Protein AF-A0A2M7PDI9-F1 (afdb_monomer_lite)

Foldseek 3Di:
DDDDDDPDDPVVVVVQVVQLVVQDPDPDRDPVSGPPPRVDPPPDPPPPLPPDDDDPVVSCLVVVLVLLLVLCVVVVNPLCSSCVVVVHHSVVSVVSCVVNVPDDPDPPPDDDD

Radius of gyration: 21.72 Å; chains: 1; bounding box: 55×27×56 Å

Structure (mmCIF, N/CA/C/O backbone):
data_AF-A0A2M7PDI9-F1
#
_entry.id   AF-A0A2M7PDI9-F1
#
loop_
_atom_site.group_PDB
_atom_site.id
_atom_site.type_symbol
_atom_site.label_atom_id
_atom_site.label_alt_id
_atom_site.label_comp_id
_atom_site.label_asym_id
_atom_site.label_entity_id
_atom_site.label_seq_id
_atom_site.pdbx_PDB_ins_code
_atom_site.Cartn_x
_atom_site.Cartn_y
_atom_site.Cartn_z
_atom_site.occupancy
_atom_site.B_iso_or_equiv
_atom_site.auth_seq_id
_atom_site.auth_comp_id
_atom_site.auth_asym_id
_atom_site.auth_atom_id
_atom_site.pdbx_PDB_model_num
ATOM 1 N N . MET A 1 1 ? -16.606 17.410 32.114 1.00 35.66 1 MET A N 1
ATOM 2 C CA . MET A 1 1 ? -17.319 16.530 31.165 1.00 35.66 1 MET A CA 1
ATOM 3 C C . MET A 1 1 ? -16.261 15.745 3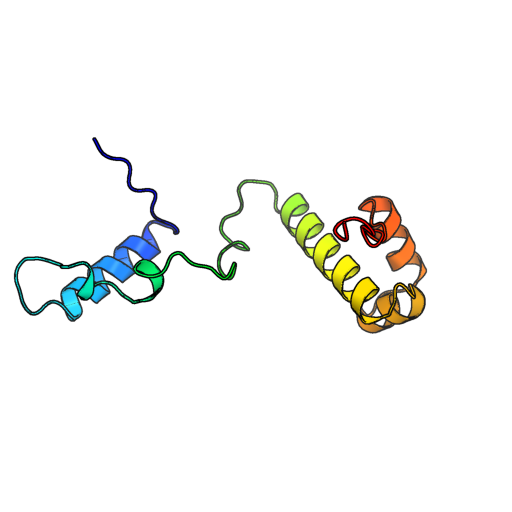0.420 1.00 35.66 1 MET A C 1
ATOM 5 O O . MET A 1 1 ? -15.494 16.343 29.680 1.00 35.66 1 MET A O 1
ATOM 9 N N . GLN A 1 2 ? -16.096 14.471 30.771 1.00 40.31 2 GLN A N 1
ATOM 10 C CA . GLN A 1 2 ? -14.979 13.648 30.310 1.00 40.31 2 GLN A CA 1
ATOM 11 C C . GLN A 1 2 ? -15.305 13.085 28.925 1.00 40.31 2 GLN A C 1
ATOM 13 O O . GLN A 1 2 ? -16.264 12.334 28.772 1.00 40.31 2 GLN A O 1
ATOM 18 N N . GLY A 1 3 ? -14.533 13.509 27.923 1.00 43.50 3 GLY A N 1
ATOM 19 C CA . GLY A 1 3 ? -14.585 12.971 26.572 1.00 43.50 3 GLY A CA 1
ATOM 20 C C . GLY A 1 3 ? -13.935 11.597 26.543 1.00 43.50 3 GLY A C 1
ATOM 21 O O . GLY A 1 3 ? -12.712 11.493 26.508 1.00 43.50 3 GLY A O 1
ATOM 22 N N . TYR A 1 4 ? -14.755 10.554 26.577 1.00 43.62 4 TYR A N 1
ATOM 23 C CA . TYR A 1 4 ? -14.327 9.226 26.169 1.00 43.62 4 TYR A CA 1
ATOM 24 C C . TYR A 1 4 ? -14.513 9.131 24.655 1.00 43.62 4 TYR A C 1
ATOM 26 O O . TYR A 1 4 ? -15.640 9.155 24.162 1.00 43.62 4 TYR A O 1
ATOM 34 N N . SER A 1 5 ? -13.402 9.088 23.917 1.00 48.62 5 SER A N 1
ATOM 35 C CA . SER A 1 5 ? -13.420 8.845 22.475 1.00 48.62 5 SER A CA 1
ATOM 36 C C . SER A 1 5 ? -13.779 7.386 22.232 1.00 48.62 5 SER A C 1
ATOM 38 O O . SER A 1 5 ? -12.972 6.492 22.478 1.00 48.62 5 SER A O 1
ATOM 40 N N . TRP A 1 6 ? -15.008 7.151 21.783 1.00 59.09 6 TRP A N 1
ATOM 41 C CA . TRP A 1 6 ? -15.437 5.842 21.317 1.00 59.09 6 TRP A CA 1
ATOM 42 C C . TRP A 1 6 ? -14.704 5.504 20.006 1.00 59.09 6 TRP A C 1
ATOM 44 O O . TRP A 1 6 ? -14.680 6.349 19.111 1.00 59.09 6 TRP A O 1
ATOM 54 N N . PRO A 1 7 ? -14.114 4.303 19.866 1.00 50.50 7 PRO A N 1
ATOM 55 C CA . PRO A 1 7 ? -13.306 3.931 18.701 1.00 50.50 7 PRO A CA 1
ATOM 56 C C . PRO A 1 7 ? -14.135 3.610 17.441 1.00 50.50 7 PRO A C 1
ATOM 58 O O . PRO A 1 7 ? -13.578 3.122 16.462 1.00 50.50 7 PRO A O 1
ATOM 61 N N . GLY A 1 8 ? -15.457 3.829 17.466 1.00 55.38 8 GLY A N 1
ATOM 62 C CA . GLY A 1 8 ? -16.379 3.438 16.399 1.00 55.38 8 GLY A CA 1
ATOM 63 C C . GLY A 1 8 ? -17.502 4.443 16.123 1.00 55.38 8 GLY A C 1
ATOM 64 O O . GLY A 1 8 ? -17.521 5.562 16.629 1.00 55.38 8 GLY A O 1
ATOM 65 N N . ASN A 1 9 ? -18.485 4.041 15.319 1.00 63.88 9 ASN A N 1
ATOM 66 C CA . ASN A 1 9 ? -19.686 4.837 15.053 1.00 63.88 9 ASN A CA 1
ATOM 67 C C . ASN A 1 9 ? -20.776 4.625 16.129 1.00 63.88 9 ASN A C 1
ATOM 69 O O . ASN A 1 9 ? -20.692 3.723 16.964 1.00 63.88 9 ASN A O 1
ATOM 73 N N . VAL A 1 10 ? -21.835 5.443 16.087 1.00 66.88 10 VAL A N 1
ATOM 74 C CA . VAL A 1 10 ? -22.955 5.397 17.053 1.00 66.88 10 VAL A CA 1
ATOM 75 C C . VAL A 1 10 ? -23.662 4.032 17.077 1.00 66.88 10 VAL A C 1
ATOM 77 O O . VAL A 1 10 ? -24.063 3.584 18.143 1.00 66.88 10 VAL A O 1
ATOM 80 N N . ARG A 1 11 ? -23.733 3.313 15.947 1.00 65.50 11 ARG A N 1
ATOM 81 C CA . ARG A 1 11 ? -24.326 1.961 15.908 1.00 65.50 11 ARG A CA 1
ATOM 82 C C . ARG A 1 11 ? -23.476 0.926 16.637 1.00 65.50 11 ARG A C 1
ATOM 84 O O . ARG A 1 11 ? -24.005 -0.010 17.218 1.00 65.50 11 ARG A O 1
ATOM 91 N N . GLN A 1 12 ? -22.154 1.077 16.616 1.00 61.97 12 GLN A N 1
ATOM 92 C CA . GLN A 1 12 ? -21.267 0.201 17.382 1.00 61.97 12 GLN A CA 1
ATOM 93 C C . GLN A 1 12 ? -21.417 0.450 18.883 1.00 61.97 12 GLN A C 1
ATOM 95 O O . GLN A 1 12 ? -21.357 -0.500 19.656 1.00 61.97 12 GLN A O 1
ATOM 100 N N . LEU A 1 13 ? -21.666 1.702 19.285 1.00 69.44 13 LEU A N 1
ATOM 101 C CA . LEU A 1 13 ? -22.005 2.029 20.669 1.00 69.44 13 LEU A CA 1
ATOM 102 C C . LEU A 1 13 ? -23.336 1.383 21.079 1.00 69.44 13 LEU A C 1
ATOM 104 O O . LEU A 1 13 ? -23.406 0.774 22.142 1.00 69.44 13 LEU A O 1
ATOM 108 N N . GLU A 1 14 ? -24.361 1.468 20.228 1.00 68.56 14 GLU A N 1
ATOM 109 C CA . GLU A 1 14 ? -25.658 0.814 20.453 1.00 68.56 14 GLU A CA 1
ATOM 110 C C . GLU A 1 14 ? -25.492 -0.702 20.629 1.00 68.56 14 GLU A C 1
ATOM 112 O O . GLU A 1 14 ? -25.870 -1.234 21.669 1.00 68.56 14 GLU A O 1
ATOM 117 N N . ASN A 1 15 ? -24.817 -1.381 19.696 1.00 70.75 15 ASN A N 1
ATOM 118 C CA . ASN A 1 15 ? -24.586 -2.829 19.766 1.00 70.75 15 ASN A CA 1
ATOM 119 C C . ASN A 1 15 ? -23.790 -3.250 21.011 1.00 70.75 15 ASN A C 1
ATOM 121 O O . ASN A 1 15 ? -24.052 -4.300 21.599 1.00 70.75 15 ASN A O 1
ATOM 125 N N . ALA A 1 16 ? -22.798 -2.452 21.409 1.00 70.12 16 ALA A N 1
ATOM 126 C CA . ALA A 1 16 ? -22.002 -2.717 22.600 1.00 70.12 16 ALA A CA 1
ATOM 127 C C . ALA A 1 16 ? -22.823 -2.581 23.885 1.00 70.12 16 ALA A C 1
ATOM 129 O O . ALA A 1 16 ? -22.685 -3.408 24.784 1.00 70.12 16 ALA A O 1
ATOM 130 N N . ILE A 1 17 ? -23.693 -1.570 23.962 1.00 72.31 17 ILE A N 1
ATOM 131 C CA . ILE A 1 17 ? -24.616 -1.384 25.084 1.00 72.31 17 ILE A CA 1
ATOM 132 C C . ILE A 1 17 ? -25.654 -2.511 25.107 1.00 72.31 17 ILE A C 1
ATOM 134 O O . ILE A 1 17 ? -25.889 -3.084 26.166 1.00 72.31 17 ILE A O 1
ATOM 138 N N . GLU A 1 18 ? -26.229 -2.882 23.961 1.00 72.31 18 GLU A N 1
ATOM 139 C CA . GLU A 1 18 ? -27.170 -4.005 23.852 1.00 72.31 18 GLU A CA 1
ATOM 140 C C . GLU A 1 18 ? -26.536 -5.327 24.301 1.00 72.31 18 GLU A C 1
ATOM 142 O O . GLU A 1 18 ? -27.133 -6.070 25.080 1.00 72.31 18 GLU A O 1
ATOM 147 N N . SER A 1 19 ? -25.297 -5.588 23.878 1.00 67.88 19 SER A N 1
ATOM 148 C CA . SER A 1 19 ? -24.543 -6.781 24.282 1.00 67.88 19 SER A CA 1
ATOM 149 C C . SER A 1 19 ? -24.225 -6.771 25.777 1.00 67.88 19 SER A C 1
ATOM 151 O O . SER A 1 19 ? -24.381 -7.789 26.445 1.00 67.88 19 SER A O 1
ATOM 153 N N . ALA A 1 20 ? -23.835 -5.619 26.326 1.00 69.62 20 ALA A N 1
ATOM 154 C CA . ALA A 1 20 ? -23.561 -5.478 27.751 1.00 69.62 20 ALA A CA 1
ATOM 155 C C . ALA A 1 20 ? -24.822 -5.663 28.604 1.00 69.62 20 ALA A C 1
ATOM 157 O O . ALA A 1 20 ? -24.764 -6.302 29.647 1.00 69.62 20 ALA A O 1
ATOM 158 N N . ILE A 1 21 ? -25.978 -5.169 28.152 1.00 72.44 21 ILE A N 1
ATOM 159 C CA . ILE A 1 21 ? -27.270 -5.402 28.815 1.00 72.44 21 ILE A CA 1
ATOM 160 C C . ILE A 1 21 ? -27.644 -6.889 28.775 1.00 72.44 21 ILE A C 1
ATOM 162 O O . ILE A 1 21 ? -28.184 -7.402 29.750 1.00 72.44 21 ILE A O 1
ATOM 166 N N . ALA A 1 22 ? -27.350 -7.587 27.676 1.00 69.44 22 ALA A N 1
ATOM 167 C CA . ALA A 1 22 ? -27.651 -9.010 27.538 1.00 69.44 22 ALA A CA 1
ATOM 168 C C . ALA A 1 22 ? -26.789 -9.912 28.443 1.00 69.44 22 ALA A C 1
ATOM 170 O O . ALA A 1 22 ? -27.225 -11.008 28.790 1.00 69.44 22 ALA A O 1
ATOM 171 N N . VAL A 1 23 ? -25.579 -9.471 28.802 1.00 64.56 23 VAL A N 1
ATOM 172 C CA . VAL A 1 23 ? -24.601 -10.251 29.586 1.00 64.56 23 VAL A CA 1
ATOM 173 C C . VAL A 1 23 ? -24.531 -9.804 31.054 1.00 64.56 23 VAL A C 1
ATOM 175 O O . VAL A 1 23 ? -24.070 -10.560 31.907 1.00 64.56 23 VAL A O 1
ATOM 178 N N . CYS A 1 24 ? -24.988 -8.595 31.384 1.00 65.56 24 CYS A N 1
ATOM 179 C CA . CYS A 1 24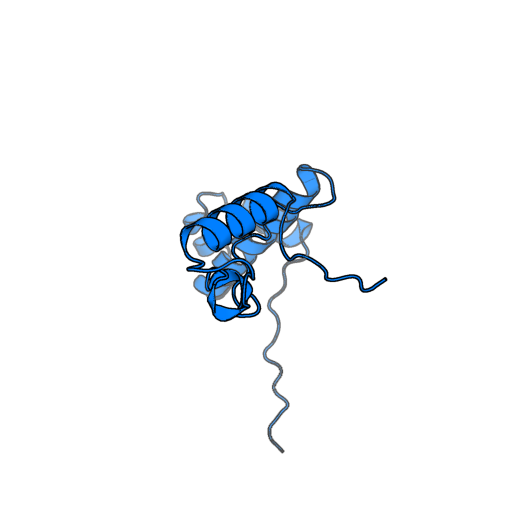 ? -24.933 -8.080 32.748 1.00 65.56 24 CYS A CA 1
ATOM 180 C C . CYS A 1 24 ? -26.020 -8.709 33.639 1.00 65.56 24 CYS A C 1
ATOM 182 O O . CYS A 1 24 ? -27.210 -8.462 33.464 1.00 65.56 24 CYS A O 1
ATOM 184 N N . ASP A 1 25 ? -25.604 -9.440 34.675 1.00 56.09 25 ASP A N 1
ATOM 185 C CA . ASP A 1 25 ? -26.490 -10.015 35.703 1.00 56.09 25 ASP A CA 1
ATOM 186 C C . ASP A 1 25 ? -26.933 -8.987 36.782 1.00 56.09 25 ASP A C 1
ATOM 188 O O . ASP A 1 25 ? -27.250 -9.341 37.921 1.00 56.09 25 ASP A O 1
ATOM 192 N N . GLY A 1 26 ? -26.950 -7.682 36.475 1.00 64.00 26 GLY A N 1
ATOM 193 C CA . GLY A 1 26 ? -27.274 -6.642 37.456 1.00 64.00 26 GLY A CA 1
ATOM 194 C C . GLY A 1 26 ? -27.592 -5.261 36.880 1.00 64.00 26 GLY A C 1
ATOM 195 O O . GLY A 1 26 ? -27.596 -5.034 35.679 1.00 64.00 26 GLY A O 1
ATOM 196 N N . ASN A 1 27 ? -27.857 -4.295 37.765 1.00 64.50 27 ASN A N 1
ATOM 197 C CA . ASN A 1 27 ? -28.267 -2.932 37.384 1.00 64.50 27 ASN A CA 1
ATOM 198 C C . ASN A 1 27 ? -27.079 -1.988 37.076 1.00 64.50 27 ASN A C 1
ATOM 200 O O . ASN A 1 27 ? -27.247 -0.770 37.039 1.00 64.50 27 ASN A O 1
ATOM 204 N N . MET A 1 28 ? -25.861 -2.531 36.945 1.00 65.06 28 MET A N 1
ATOM 205 C CA . MET A 1 28 ? -24.619 -1.786 36.712 1.00 65.06 28 MET A CA 1
ATOM 206 C C . MET A 1 28 ? -23.719 -2.552 35.742 1.00 65.06 28 MET A C 1
ATOM 208 O O . MET A 1 28 ? -23.161 -3.578 36.122 1.00 65.06 28 MET A O 1
ATOM 212 N N . ILE A 1 29 ? -23.530 -1.999 34.541 1.00 62.62 29 ILE A N 1
ATOM 213 C CA . ILE A 1 29 ? -22.596 -2.514 33.532 1.00 62.62 29 ILE A CA 1
ATOM 214 C C . ILE A 1 29 ? -21.164 -2.281 34.022 1.00 62.62 29 ILE A C 1
ATOM 216 O O . ILE A 1 29 ? -20.745 -1.139 34.237 1.00 62.62 29 ILE A O 1
ATOM 220 N N . LYS A 1 30 ? -20.405 -3.359 34.209 1.00 64.06 30 LYS A N 1
ATOM 221 C CA . LYS A 1 30 ? -18.972 -3.319 34.514 1.00 64.06 30 LYS A CA 1
ATOM 222 C C . LYS A 1 30 ? -18.163 -3.425 33.227 1.00 64.06 30 LYS A C 1
ATOM 224 O O . LYS A 1 30 ? -18.633 -3.926 32.215 1.00 64.06 30 LYS A O 1
ATOM 229 N N . ILE A 1 31 ? -16.899 -3.005 33.282 1.00 61.50 31 ILE A N 1
ATOM 230 C CA . ILE A 1 31 ? -15.960 -3.142 32.153 1.00 61.50 31 ILE A CA 1
ATOM 231 C C . ILE A 1 31 ? -15.817 -4.617 31.722 1.00 61.50 31 ILE A C 1
ATOM 233 O O . ILE A 1 31 ? -15.641 -4.887 30.544 1.00 61.50 31 ILE A O 1
ATOM 237 N N . SER A 1 32 ? -15.964 -5.565 32.656 1.00 63.09 32 SER A N 1
ATOM 238 C CA . SER A 1 32 ? -16.002 -7.012 32.384 1.00 63.09 32 SER A CA 1
ATOM 239 C C . SER A 1 32 ? -17.189 -7.479 31.541 1.00 63.09 32 SER A C 1
ATOM 241 O O . SER A 1 32 ? -17.142 -8.581 31.007 1.00 63.09 32 SER A O 1
ATOM 243 N N . ASP A 1 33 ? -18.245 -6.672 31.461 1.00 61.75 33 ASP A N 1
ATOM 244 C CA . ASP A 1 33 ? -19.499 -7.018 30.789 1.00 61.75 33 ASP A CA 1
ATOM 245 C C . ASP A 1 33 ? -19.523 -6.451 29.358 1.00 61.75 33 ASP A C 1
ATOM 247 O O . ASP A 1 33 ? -20.432 -6.734 28.579 1.00 61.75 33 ASP A O 1
ATOM 251 N N . LEU A 1 34 ? -18.521 -5.637 29.002 1.00 63.69 34 LEU A N 1
ATOM 252 C CA . LEU A 1 34 ? -18.328 -5.128 27.653 1.00 63.69 34 LEU A CA 1
ATOM 253 C C . LEU A 1 34 ? -17.646 -6.194 26.780 1.00 63.69 34 LEU A C 1
ATOM 255 O O . LEU A 1 34 ? -16.766 -6.915 27.258 1.00 63.69 34 LEU A O 1
ATOM 259 N N . PRO A 1 35 ? -18.008 -6.286 25.488 1.00 59.78 35 PRO A N 1
ATOM 260 C CA . PRO A 1 35 ? -17.344 -7.189 24.560 1.00 59.78 35 PRO A CA 1
ATOM 261 C C . PRO A 1 35 ? -15.837 -6.910 24.495 1.00 59.78 35 PRO A C 1
ATOM 263 O O . PRO A 1 35 ? -15.395 -5.760 24.534 1.00 59.78 35 PRO A O 1
ATOM 266 N N . PHE A 1 36 ? -15.063 -7.989 24.356 1.00 53.34 36 PHE A N 1
ATOM 267 C CA . PHE A 1 36 ? -13.596 -7.995 24.397 1.00 53.34 36 PHE A CA 1
ATOM 268 C C . PHE A 1 36 ? -12.940 -6.963 23.453 1.00 53.34 36 PHE A C 1
ATOM 270 O O . PHE A 1 36 ? -11.895 -6.398 23.767 1.00 53.34 36 PHE A O 1
ATOM 277 N N . GLU A 1 37 ? -13.611 -6.655 22.339 1.00 52.84 37 GLU A N 1
ATOM 278 C CA . GLU A 1 37 ? -13.235 -5.655 21.326 1.00 52.84 37 GLU A CA 1
ATOM 279 C C . GLU A 1 37 ? -13.104 -4.217 21.868 1.00 52.84 37 GLU A C 1
ATOM 281 O O . GLU A 1 37 ? -12.486 -3.373 21.224 1.00 52.84 37 GLU A O 1
ATOM 286 N N . LEU A 1 38 ? -13.684 -3.928 23.037 1.00 57.38 38 LEU A N 1
ATOM 287 C CA . LEU A 1 38 ? -13.633 -2.619 23.698 1.00 57.38 38 LEU A CA 1
ATOM 288 C C . LEU A 1 38 ? -12.677 -2.585 24.891 1.00 57.38 38 LEU A C 1
ATOM 290 O O . LEU A 1 38 ? -12.290 -1.503 25.334 1.00 57.38 38 LEU A O 1
ATOM 294 N N . THR A 1 39 ? -12.343 -3.753 25.446 1.00 54.53 39 THR A N 1
ATOM 295 C CA . THR A 1 39 ? -11.446 -3.882 26.602 1.00 54.53 39 THR A CA 1
ATOM 296 C C . THR A 1 39 ? -9.980 -3.967 26.204 1.00 54.53 39 THR A C 1
ATOM 298 O O . THR A 1 39 ? -9.130 -3.553 26.990 1.00 54.53 39 THR A O 1
ATOM 301 N N . ASP A 1 40 ? -9.687 -4.439 24.992 1.00 47.78 40 ASP A N 1
ATOM 302 C CA . ASP A 1 40 ? -8.360 -4.324 24.398 1.00 47.78 40 ASP A CA 1
ATOM 303 C C . ASP A 1 40 ? -8.319 -3.098 23.471 1.00 47.78 40 ASP A C 1
ATOM 305 O O . ASP A 1 40 ? -9.186 -2.962 22.604 1.00 47.78 40 ASP A O 1
ATOM 309 N N . PRO A 1 41 ? -7.334 -2.185 23.599 1.00 46.56 41 PRO A N 1
ATOM 310 C CA . PRO A 1 41 ? -7.134 -1.158 22.589 1.00 46.56 41 PRO A CA 1
ATOM 311 C C . PRO A 1 41 ? -6.902 -1.872 21.250 1.00 46.56 41 PRO A C 1
ATOM 313 O O . PRO A 1 41 ? -6.008 -2.724 21.173 1.00 46.56 41 PRO A O 1
ATOM 316 N N . PRO A 1 42 ? -7.688 -1.572 20.200 1.00 48.47 42 PRO A N 1
ATOM 317 C CA . PRO A 1 42 ? -7.651 -2.327 18.960 1.00 48.47 42 PRO A CA 1
ATOM 318 C C . PRO A 1 42 ? -6.260 -2.186 18.351 1.00 48.47 42 PRO A C 1
ATOM 320 O O . PRO A 1 42 ? -5.904 -1.165 17.766 1.00 48.47 42 PRO A O 1
ATOM 323 N N . THR A 1 43 ? -5.441 -3.221 18.518 1.00 51.31 43 THR A N 1
ATOM 324 C CA . THR A 1 43 ? -4.082 -3.244 17.976 1.00 51.31 43 THR A CA 1
ATOM 325 C C . THR A 1 43 ? -4.090 -3.674 16.507 1.00 51.31 43 THR A C 1
ATOM 327 O O . THR A 1 43 ? -3.063 -3.611 15.839 1.00 51.31 43 THR A O 1
ATOM 330 N N . GLU A 1 44 ? -5.248 -3.988 15.922 1.00 47.16 44 GLU A N 1
ATOM 331 C CA . GLU A 1 44 ? -5.342 -4.334 14.507 1.00 47.16 44 GLU A CA 1
ATOM 332 C C . GLU A 1 44 ? -6.468 -3.585 13.790 1.00 47.16 44 GLU A C 1
ATOM 334 O O . GLU A 1 44 ? -7.635 -3.970 13.796 1.00 47.16 44 GLU A O 1
ATOM 339 N N . LYS A 1 45 ? -6.025 -2.497 13.147 1.00 49.25 45 LYS A N 1
ATOM 340 C CA . LYS A 1 45 ? -6.534 -1.753 11.979 1.00 49.25 45 LYS A CA 1
ATOM 341 C C . LYS A 1 45 ? -7.398 -2.565 10.998 1.00 49.25 45 LYS A C 1
ATOM 343 O O . LYS A 1 45 ? -7.015 -2.782 9.847 1.00 49.25 45 LYS A O 1
ATOM 348 N N . SER A 1 46 ? -8.562 -3.016 11.437 1.00 48.38 46 SER A N 1
ATOM 349 C CA . SER A 1 46 ? -9.522 -3.759 10.614 1.00 48.38 46 SER A CA 1
ATOM 350 C C . SER A 1 46 ? -10.809 -2.968 10.346 1.00 48.38 46 SER A C 1
ATOM 352 O O . SER A 1 46 ? -11.552 -3.325 9.435 1.00 48.38 46 SER A O 1
ATOM 354 N N . SER A 1 47 ? -11.022 -1.831 11.023 1.00 48.94 47 SER A N 1
ATOM 355 C CA . SER A 1 47 ? -12.175 -0.934 10.826 1.00 48.94 47 SER A CA 1
ATOM 356 C C . SER A 1 47 ? -11.885 0.352 10.029 1.00 48.94 47 SER A C 1
ATOM 358 O O . SER A 1 47 ? -12.825 1.015 9.594 1.00 48.94 47 SER A O 1
ATOM 360 N N . ASP A 1 48 ? -10.619 0.687 9.752 1.00 52.41 48 ASP A N 1
ATOM 361 C CA . ASP A 1 48 ? -10.220 1.993 9.179 1.00 52.41 48 ASP A CA 1
ATOM 362 C C . ASP A 1 48 ? -10.646 2.238 7.715 1.00 52.41 48 ASP A C 1
ATOM 364 O O . ASP A 1 48 ? -10.506 3.348 7.205 1.00 52.41 48 ASP A O 1
ATOM 368 N N . LEU A 1 49 ? -11.147 1.230 6.989 1.00 50.12 49 LEU A N 1
ATOM 369 C CA . LEU A 1 49 ? -11.529 1.415 5.579 1.00 50.12 49 LEU A CA 1
ATOM 370 C C . LEU A 1 49 ? -12.861 2.157 5.396 1.00 50.12 49 LEU A C 1
ATOM 372 O O . LEU A 1 49 ? -13.100 2.697 4.316 1.00 50.12 49 LEU A O 1
ATOM 376 N N . LEU A 1 50 ? -13.726 2.173 6.416 1.00 50.75 50 LEU A N 1
ATOM 377 C CA . LEU A 1 50 ? -15.074 2.756 6.337 1.00 50.75 50 LEU A CA 1
ATOM 378 C C . LEU A 1 50 ? -15.270 3.990 7.230 1.00 50.75 50 LEU A C 1
ATOM 380 O O . LEU A 1 50 ? -16.315 4.629 7.135 1.00 50.75 50 LEU A O 1
ATOM 384 N N . ASP A 1 51 ? -14.271 4.357 8.037 1.00 56.06 51 ASP A N 1
ATOM 385 C CA . ASP A 1 51 ? -14.263 5.571 8.865 1.00 56.06 51 ASP A CA 1
ATOM 386 C C . ASP A 1 51 ? -13.398 6.670 8.222 1.00 56.06 51 ASP A C 1
ATOM 388 O O . ASP A 1 51 ? -12.409 7.147 8.776 1.00 56.06 51 ASP A O 1
ATOM 392 N N . TYR A 1 52 ? -13.710 7.016 6.969 1.00 58.38 52 TYR A N 1
ATOM 393 C CA . TYR A 1 52 ? -12.913 7.972 6.202 1.00 58.38 52 TYR A CA 1
ATOM 394 C C . TYR A 1 52 ? -13.579 9.345 6.093 1.00 58.38 52 TYR A C 1
ATOM 396 O O . TYR A 1 52 ? -14.686 9.483 5.571 1.00 58.38 52 TYR A O 1
ATOM 404 N N . GLN A 1 53 ? -12.845 10.381 6.503 1.00 56.38 53 GLN A N 1
ATOM 405 C CA . GLN A 1 53 ? -13.167 11.780 6.233 1.00 56.38 53 GLN A CA 1
ATOM 406 C C . GLN A 1 53 ? -12.421 12.247 4.973 1.00 56.38 53 GLN A C 1
ATOM 408 O O . GLN A 1 53 ? -11.246 12.598 5.029 1.00 56.38 53 GLN A O 1
ATOM 413 N N . GLY A 1 54 ? -13.104 12.241 3.828 1.00 66.19 54 GLY A N 1
ATOM 414 C CA . GLY A 1 54 ? -12.590 12.765 2.559 1.00 66.19 54 GLY A CA 1
ATOM 415 C C . GLY A 1 54 ? -13.352 12.216 1.350 1.00 66.19 54 GLY A C 1
ATOM 416 O O . GLY A 1 54 ? -14.384 11.558 1.489 1.00 66.19 54 GLY A O 1
ATOM 417 N N . SER A 1 55 ? -12.868 12.495 0.142 1.00 81.06 55 SER A N 1
ATOM 418 C CA . SER A 1 55 ? -13.521 12.059 -1.096 1.00 81.06 55 SER A CA 1
ATOM 419 C C . SER A 1 55 ? -13.255 10.580 -1.404 1.00 81.06 55 SER A C 1
ATOM 421 O O . SER A 1 55 ? -12.167 10.061 -1.153 1.00 81.06 55 SER A O 1
ATOM 423 N N . LEU A 1 56 ? -14.216 9.903 -2.047 1.00 75.12 56 LEU A N 1
ATOM 424 C CA . LEU A 1 56 ? -14.045 8.523 -2.536 1.00 75.12 56 LEU A CA 1
ATOM 425 C C . LEU A 1 56 ? -12.767 8.367 -3.376 1.00 75.12 56 LEU A C 1
ATOM 427 O O . LEU A 1 56 ? -12.066 7.360 -3.293 1.00 75.12 56 LEU A O 1
ATOM 431 N N . THR A 1 57 ? -12.445 9.390 -4.167 1.00 82.56 57 THR A N 1
ATOM 432 C CA . THR A 1 57 ? -11.240 9.438 -4.996 1.00 82.56 57 THR A CA 1
ATOM 433 C C . THR A 1 57 ? -9.949 9.355 -4.188 1.00 82.56 57 THR A C 1
ATOM 435 O O . THR A 1 57 ? -9.000 8.709 -4.633 1.00 82.56 57 THR A O 1
ATOM 438 N N . GLU A 1 58 ? -9.900 9.961 -3.004 1.00 78.19 58 GLU A N 1
ATOM 439 C CA . GLU A 1 58 ? -8.722 9.926 -2.136 1.00 78.19 58 GLU A CA 1
ATOM 440 C C . GLU A 1 58 ? -8.590 8.572 -1.430 1.00 78.19 58 GLU A C 1
ATOM 442 O O . GLU A 1 58 ? -7.492 8.013 -1.406 1.00 78.19 58 GLU A O 1
ATOM 447 N N . VAL A 1 59 ? -9.698 7.986 -0.957 1.00 81.50 59 VAL A N 1
ATOM 448 C CA . VAL A 1 59 ? -9.704 6.635 -0.353 1.00 81.50 59 VAL A CA 1
ATOM 449 C C . VAL A 1 59 ? -9.160 5.604 -1.322 1.00 81.50 59 VAL A C 1
ATOM 451 O O . VAL A 1 59 ? -8.244 4.845 -1.002 1.00 81.50 59 VAL A O 1
ATOM 454 N N . VAL A 1 60 ? -9.712 5.595 -2.535 1.00 85.69 60 VAL A N 1
ATOM 455 C CA . VAL A 1 60 ? -9.313 4.651 -3.576 1.00 85.69 60 VAL A CA 1
ATOM 456 C C . VAL A 1 60 ? -7.837 4.841 -3.915 1.00 85.69 60 VAL A C 1
ATOM 458 O O . VAL A 1 60 ? -7.121 3.854 -4.059 1.00 85.69 60 VAL A O 1
ATOM 461 N N . ALA A 1 61 ? -7.348 6.083 -3.981 1.00 84.12 61 ALA A N 1
ATOM 462 C CA . ALA A 1 61 ? -5.938 6.360 -4.241 1.00 84.12 61 ALA A CA 1
ATOM 463 C C . ALA A 1 61 ? -5.015 5.842 -3.124 1.00 84.12 61 ALA A C 1
ATOM 465 O O . ALA A 1 61 ? -3.958 5.278 -3.417 1.00 84.12 61 ALA A O 1
ATOM 466 N N . LEU A 1 62 ? -5.403 5.997 -1.855 1.00 81.50 62 LEU A N 1
ATOM 467 C CA . LEU A 1 62 ? -4.647 5.479 -0.713 1.00 81.50 62 LEU A CA 1
ATOM 468 C C . LEU A 1 62 ? -4.597 3.952 -0.722 1.00 81.50 62 LEU A C 1
ATOM 470 O O . LEU A 1 62 ? -3.519 3.368 -0.582 1.00 81.50 62 LEU A O 1
ATOM 474 N N . PHE A 1 63 ? -5.743 3.309 -0.927 1.00 85.12 63 PHE A N 1
ATOM 475 C CA . PHE A 1 63 ? -5.835 1.855 -0.963 1.00 85.12 63 PHE A CA 1
ATOM 476 C C . PHE A 1 63 ? -5.056 1.272 -2.148 1.00 85.12 63 PHE A C 1
ATOM 478 O O . PHE A 1 63 ? -4.263 0.343 -1.991 1.00 85.12 63 PHE A O 1
ATOM 485 N N . GLU A 1 64 ? -5.189 1.887 -3.323 1.00 90.94 64 GLU A N 1
ATOM 486 C CA . GLU A 1 64 ? -4.430 1.523 -4.516 1.00 90.94 64 GLU A CA 1
ATOM 487 C C . GLU A 1 64 ? -2.918 1.653 -4.284 1.00 90.94 64 GLU A C 1
ATOM 489 O O . GLU A 1 64 ? -2.161 0.734 -4.603 1.00 90.94 64 GLU A O 1
ATOM 494 N N . LYS A 1 65 ? -2.465 2.749 -3.660 1.00 89.19 65 LYS A N 1
ATOM 495 C CA . LYS A 1 65 ? -1.056 2.937 -3.291 1.00 89.19 65 LYS A CA 1
ATOM 496 C C . LYS A 1 65 ? -0.554 1.815 -2.377 1.00 89.19 65 LYS A C 1
ATOM 498 O O . LYS A 1 65 ? 0.547 1.309 -2.596 1.00 89.19 65 LYS A O 1
ATOM 503 N N . GLN A 1 66 ? -1.339 1.417 -1.376 1.00 87.50 66 GLN A N 1
ATOM 504 C CA . GLN A 1 66 ? -0.966 0.348 -0.444 1.00 87.50 66 GLN A CA 1
ATOM 505 C 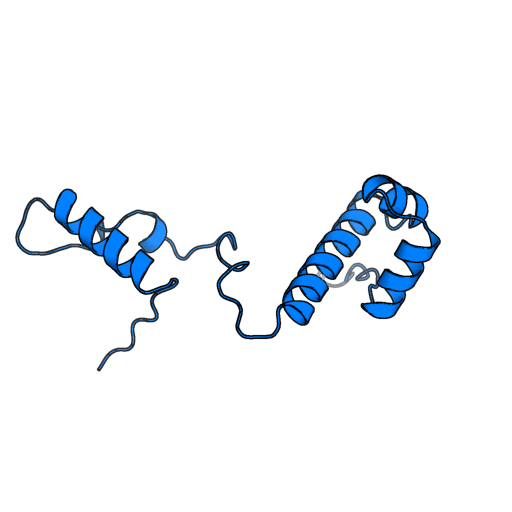C . GLN A 1 66 ? -0.853 -1.016 -1.132 1.00 87.50 66 GLN A C 1
ATOM 507 O O . GLN A 1 66 ? 0.115 -1.739 -0.889 1.00 87.50 66 GLN A O 1
ATOM 512 N N . ILE A 1 67 ? -1.802 -1.363 -2.005 1.00 91.38 67 ILE A N 1
ATOM 513 C CA . ILE A 1 67 ? -1.772 -2.626 -2.757 1.00 91.38 67 ILE A CA 1
ATOM 514 C C . ILE A 1 67 ? -0.531 -2.693 -3.647 1.00 91.38 67 ILE A C 1
ATOM 516 O O . ILE A 1 67 ? 0.178 -3.697 -3.640 1.00 91.38 67 ILE A O 1
ATOM 520 N N . ILE A 1 68 ? -0.235 -1.615 -4.375 1.00 92.19 68 ILE A N 1
ATOM 521 C CA . ILE A 1 68 ? 0.927 -1.549 -5.270 1.00 92.19 68 ILE A CA 1
ATOM 522 C C . ILE A 1 68 ? 2.226 -1.693 -4.486 1.00 92.19 68 ILE A C 1
ATOM 524 O O . ILE A 1 68 ? 3.112 -2.441 -4.894 1.00 92.19 68 ILE A O 1
ATOM 528 N N . TYR A 1 69 ? 2.332 -1.013 -3.345 1.00 90.75 69 TYR A N 1
ATOM 529 C CA . TYR A 1 69 ? 3.496 -1.118 -2.472 1.00 90.75 69 TYR A CA 1
ATOM 530 C C . TYR A 1 69 ? 3.696 -2.556 -1.966 1.00 90.75 69 TYR A C 1
ATOM 532 O O . TYR A 1 69 ? 4.783 -3.111 -2.115 1.00 90.75 69 TYR A O 1
ATOM 540 N N . LYS A 1 70 ? 2.638 -3.199 -1.454 1.00 89.69 70 LYS A N 1
ATOM 541 C CA . LYS A 1 70 ? 2.690 -4.599 -0.997 1.00 89.69 70 LYS A CA 1
ATOM 542 C C . LYS A 1 70 ? 3.062 -5.563 -2.125 1.00 89.69 70 LYS A C 1
ATOM 544 O O . LYS A 1 70 ? 3.861 -6.471 -1.914 1.00 89.69 70 LYS A O 1
ATOM 549 N N . ALA A 1 71 ? 2.511 -5.364 -3.322 1.00 91.44 71 ALA A N 1
ATOM 550 C CA . ALA A 1 71 ? 2.841 -6.181 -4.484 1.00 91.44 71 ALA A CA 1
ATOM 551 C C . ALA A 1 71 ? 4.315 -6.032 -4.885 1.00 91.44 71 ALA A C 1
ATOM 553 O O . ALA A 1 71 ? 4.948 -7.027 -5.229 1.00 91.44 71 ALA A O 1
ATOM 554 N N . LEU A 1 72 ? 4.877 -4.822 -4.802 1.00 92.62 72 LEU A N 1
ATOM 555 C CA . LEU A 1 72 ? 6.303 -4.593 -5.030 1.00 92.62 72 LEU A CA 1
ATOM 556 C C . LEU A 1 72 ? 7.160 -5.282 -3.968 1.00 92.62 72 LEU A C 1
ATOM 558 O O . LEU A 1 72 ? 8.100 -5.977 -4.334 1.00 92.62 72 LEU A O 1
ATOM 562 N N . GLU A 1 73 ? 6.834 -5.157 -2.681 1.00 91.50 73 GLU A N 1
ATOM 563 C CA . GLU A 1 73 ? 7.595 -5.823 -1.613 1.00 91.50 73 GLU A CA 1
ATOM 564 C C . GLU A 1 73 ? 7.614 -7.347 -1.762 1.00 91.50 73 GLU A C 1
ATOM 566 O O . GLU A 1 73 ? 8.672 -7.960 -1.646 1.00 91.50 73 GLU A O 1
ATOM 571 N N . GLN A 1 74 ? 6.467 -7.951 -2.077 1.00 90.06 74 GLN A N 1
ATOM 572 C CA . GLN A 1 74 ? 6.338 -9.401 -2.249 1.00 90.06 74 GLN A CA 1
ATOM 573 C C . GLN A 1 74 ? 7.068 -9.946 -3.482 1.00 90.06 74 GLN A C 1
ATOM 575 O O . GLN A 1 74 ? 7.332 -11.141 -3.539 1.00 90.06 74 GLN A O 1
ATOM 580 N N . ASN A 1 75 ? 7.371 -9.091 -4.460 1.00 92.19 75 ASN A N 1
ATOM 581 C CA . ASN A 1 75 ? 8.070 -9.455 -5.693 1.00 92.19 75 ASN A CA 1
ATOM 582 C C . ASN A 1 75 ? 9.462 -8.809 -5.768 1.00 92.19 75 ASN A C 1
ATOM 584 O O . ASN A 1 75 ? 9.940 -8.501 -6.857 1.00 92.19 75 ASN A O 1
ATOM 588 N N . GLU A 1 76 ? 10.087 -8.530 -4.619 1.00 91.69 76 GLU A N 1
ATOM 589 C CA . GLU A 1 76 ? 11.444 -7.966 -4.528 1.00 91.69 76 GLU A CA 1
ATOM 590 C C . GLU A 1 76 ? 11.660 -6.676 -5.339 1.00 91.69 76 GLU A C 1
ATOM 592 O O . GLU A 1 76 ? 12.772 -6.351 -5.748 1.00 91.69 76 GLU A O 1
ATOM 597 N N . TRP A 1 77 ? 10.599 -5.890 -5.521 1.00 92.06 77 TRP A N 1
ATOM 598 C CA . TRP A 1 77 ? 10.562 -4.660 -6.313 1.00 92.06 77 TRP A CA 1
ATOM 599 C C . TRP A 1 77 ? 10.692 -4.856 -7.832 1.00 92.06 77 TRP A C 1
ATOM 601 O O . TRP A 1 77 ? 10.896 -3.882 -8.562 1.00 92.06 77 TRP A O 1
ATOM 611 N N . VAL A 1 78 ? 10.492 -6.076 -8.336 1.00 94.69 78 VAL A N 1
ATOM 612 C CA . VAL A 1 78 ? 10.376 -6.353 -9.773 1.00 94.69 78 VAL A CA 1
ATOM 613 C C . VAL A 1 78 ? 8.994 -5.915 -10.269 1.00 94.69 78 VAL A C 1
ATOM 615 O O . VAL A 1 78 ? 7.980 -6.563 -10.005 1.00 94.69 78 VAL A O 1
ATOM 618 N N . GLN A 1 79 ? 8.943 -4.792 -10.997 1.00 94.00 79 GLN A N 1
ATOM 619 C CA . GLN A 1 79 ? 7.679 -4.181 -11.440 1.00 94.00 79 GLN A CA 1
ATOM 620 C C . GLN A 1 79 ? 6.851 -5.100 -12.343 1.00 94.00 79 GLN A C 1
ATOM 622 O O . GLN A 1 79 ? 5.633 -5.124 -12.194 1.00 94.00 79 GLN A O 1
ATOM 627 N N . ALA A 1 80 ? 7.493 -5.860 -13.236 1.00 94.31 80 ALA A N 1
ATOM 628 C CA . ALA A 1 80 ? 6.810 -6.772 -14.152 1.00 94.31 80 ALA A CA 1
ATOM 629 C C . ALA A 1 80 ? 6.004 -7.847 -13.401 1.00 94.31 80 ALA A C 1
ATOM 631 O O . ALA A 1 80 ? 4.807 -7.987 -13.634 1.00 94.31 80 ALA A O 1
ATOM 632 N N . TYR A 1 81 ? 6.618 -8.522 -12.424 1.00 96.06 81 TYR A N 1
ATOM 633 C CA . TYR A 1 81 ? 5.946 -9.550 -11.617 1.00 96.06 81 TYR A CA 1
ATOM 634 C C . TYR 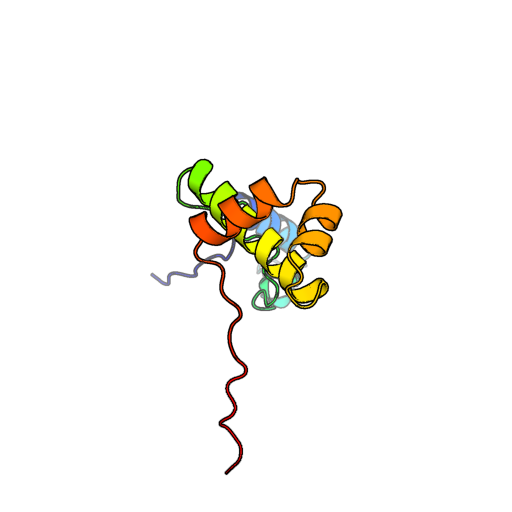A 1 81 ? 4.877 -8.968 -10.692 1.00 96.06 81 TYR A C 1
ATOM 636 O O . TYR A 1 81 ? 3.803 -9.542 -10.519 1.00 96.06 81 TYR A O 1
ATOM 644 N N . ALA A 1 82 ? 5.129 -7.788 -10.122 1.00 94.19 82 ALA A N 1
ATOM 645 C CA . ALA A 1 82 ? 4.124 -7.095 -9.327 1.00 94.19 82 ALA A CA 1
ATOM 646 C C . ALA A 1 82 ? 2.912 -6.661 -10.178 1.00 94.19 82 ALA A C 1
ATOM 648 O O . ALA A 1 82 ? 1.781 -6.752 -9.708 1.00 94.19 82 ALA A O 1
ATOM 649 N N . ALA A 1 83 ? 3.127 -6.237 -11.427 1.00 95.50 83 ALA A N 1
ATOM 650 C CA . ALA A 1 83 ? 2.059 -5.900 -12.367 1.00 95.50 83 ALA A CA 1
ATOM 651 C C . ALA A 1 83 ? 1.239 -7.138 -12.761 1.00 95.50 83 ALA A C 1
ATOM 653 O O . ALA A 1 83 ? 0.011 -7.099 -12.694 1.00 95.50 83 ALA A O 1
ATOM 654 N N . GLU A 1 84 ? 1.916 -8.243 -13.083 1.00 95.38 84 GLU A N 1
ATOM 655 C CA . GLU A 1 84 ? 1.296 -9.534 -13.397 1.00 95.38 84 GLU A CA 1
ATOM 656 C C . GLU A 1 84 ? 0.418 -10.028 -12.242 1.00 95.38 84 GLU A C 1
ATOM 658 O O . GLU A 1 84 ? -0.754 -10.343 -12.443 1.00 95.38 84 GLU A O 1
ATOM 663 N N . LYS A 1 85 ? 0.932 -9.981 -11.006 1.00 93.56 85 LYS A N 1
ATOM 664 C CA . LYS A 1 85 ? 0.182 -10.355 -9.798 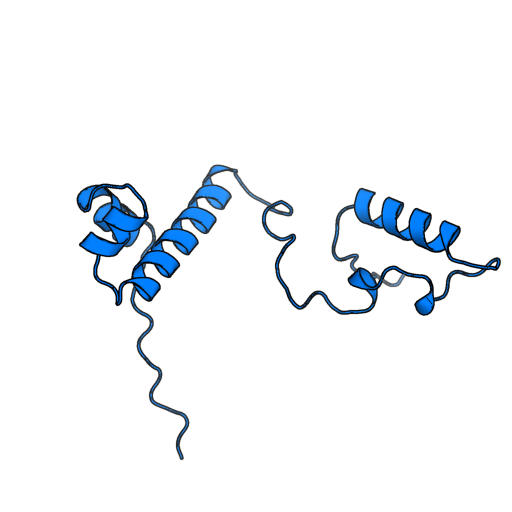1.00 93.56 85 LYS A CA 1
ATOM 665 C C . LYS A 1 85 ? -1.075 -9.510 -9.582 1.00 93.56 85 LYS A C 1
ATOM 667 O O . LYS A 1 85 ? -2.070 -10.012 -9.067 1.00 93.56 85 LYS A O 1
ATOM 672 N N . LEU A 1 86 ? -1.022 -8.228 -9.936 1.00 93.81 86 LEU A N 1
ATOM 673 C CA . LEU A 1 86 ? -2.157 -7.311 -9.826 1.00 93.81 86 LEU A CA 1
ATOM 674 C C . LEU A 1 86 ? -3.084 -7.346 -11.052 1.00 93.81 86 LEU A C 1
ATOM 676 O O . LEU A 1 86 ? -4.089 -6.638 -11.059 1.00 93.81 86 LEU A O 1
ATOM 680 N N . GLY A 1 87 ? -2.769 -8.143 -12.078 1.00 95.81 87 GLY A N 1
ATOM 681 C CA . GLY A 1 87 ? -3.564 -8.244 -13.302 1.00 95.81 87 GLY A CA 1
ATOM 682 C C . GLY A 1 87 ? -3.561 -6.966 -14.146 1.00 95.81 87 GLY A C 1
ATOM 683 O O . GLY A 1 87 ? -4.520 -6.701 -14.869 1.00 95.81 87 GLY A O 1
ATOM 684 N N . ILE A 1 88 ? -2.509 -6.148 -14.046 1.00 95.69 88 ILE A N 1
ATOM 685 C CA . ILE A 1 88 ? -2.359 -4.893 -14.797 1.00 95.69 88 ILE A CA 1
ATOM 686 C C . ILE A 1 88 ? -1.131 -4.944 -15.703 1.00 95.69 88 ILE A C 1
ATOM 688 O O . ILE A 1 88 ? -0.194 -5.702 -15.474 1.00 95.69 88 ILE A O 1
ATOM 692 N N . SER A 1 89 ? -1.101 -4.099 -16.736 1.00 96.50 89 SER A N 1
ATOM 693 C CA . SER A 1 89 ? 0.088 -3.994 -17.583 1.00 96.50 89 SER A CA 1
ATOM 694 C C . SER A 1 89 ? 1.240 -3.304 -16.854 1.00 96.50 89 SER A C 1
ATOM 696 O O . SER A 1 89 ? 1.035 -2.413 -16.023 1.00 96.50 89 SER A O 1
ATOM 698 N N . GLU A 1 90 ? 2.471 -3.643 -17.236 1.00 94.25 90 GLU A N 1
ATOM 699 C CA . GLU A 1 90 ? 3.679 -2.998 -16.713 1.00 94.25 90 GLU A CA 1
ATOM 700 C C . GLU A 1 90 ? 3.639 -1.471 -16.903 1.00 94.25 90 GLU A C 1
ATOM 702 O O . GLU A 1 90 ? 3.978 -0.711 -15.999 1.00 94.25 90 GLU A O 1
ATOM 707 N N . ARG A 1 91 ? 3.100 -0.993 -18.033 1.00 94.62 91 ARG A N 1
ATOM 708 C CA . ARG A 1 91 ? 2.913 0.444 -18.292 1.00 94.62 91 ARG A CA 1
ATOM 709 C C . ARG A 1 91 ? 2.000 1.111 -17.257 1.00 94.62 91 ARG A C 1
ATOM 711 O O . ARG A 1 91 ? 2.294 2.224 -16.814 1.00 94.62 91 ARG A O 1
ATOM 718 N N . VAL A 1 92 ? 0.897 0.458 -16.880 1.00 95.25 92 VAL A N 1
ATOM 719 C CA . VAL A 1 92 ? -0.023 0.958 -15.845 1.00 95.25 92 VAL A CA 1
ATOM 720 C C . VAL A 1 92 ? 0.662 0.944 -14.482 1.00 95.25 92 VAL A C 1
ATOM 722 O O . VAL A 1 92 ? 0.552 1.920 -13.740 1.00 95.25 92 VAL A O 1
ATOM 725 N N . MET A 1 93 ? 1.422 -0.109 -14.180 1.00 94.62 93 MET A N 1
ATOM 726 C CA . MET A 1 93 ? 2.208 -0.217 -12.953 1.00 94.62 93 MET A CA 1
ATOM 727 C C . MET A 1 93 ? 3.216 0.933 -12.825 1.00 94.62 93 MET A C 1
ATOM 729 O O . MET A 1 93 ? 3.178 1.681 -11.846 1.00 94.62 93 MET A O 1
ATOM 733 N N . SER A 1 94 ? 4.052 1.160 -13.843 1.00 94.06 94 SER A N 1
ATOM 734 C CA . SER A 1 94 ? 5.035 2.250 -13.843 1.00 94.06 94 SER A CA 1
ATOM 735 C C . SER A 1 94 ? 4.380 3.630 -13.739 1.00 94.06 94 SER A C 1
ATOM 737 O O . SER A 1 94 ? 4.907 4.513 -13.060 1.00 94.06 94 SER A O 1
ATOM 739 N N . TYR A 1 95 ? 3.223 3.833 -14.381 1.00 96.06 95 TYR A N 1
ATOM 740 C CA . TYR A 1 95 ? 2.451 5.068 -14.233 1.00 96.06 95 TYR A CA 1
ATOM 741 C C . TYR A 1 95 ? 1.982 5.271 -12.788 1.00 96.06 95 TYR A C 1
ATOM 743 O O . TYR A 1 95 ? 2.187 6.351 -12.234 1.00 96.06 95 TYR A O 1
ATOM 751 N N . LYS A 1 96 ? 1.401 4.249 -12.149 1.00 93.50 96 LYS A N 1
ATOM 752 C CA . LYS A 1 96 ? 0.899 4.353 -10.771 1.00 93.50 96 LYS A CA 1
ATOM 753 C C . LYS A 1 96 ? 2.026 4.534 -9.750 1.00 93.50 96 LYS A C 1
ATOM 755 O O . LYS A 1 96 ? 1.878 5.341 -8.839 1.00 93.50 96 LYS A O 1
ATOM 760 N N . ILE A 1 97 ? 3.173 3.878 -9.939 1.00 93.38 97 ILE A N 1
ATOM 761 C CA . ILE A 1 97 ? 4.375 4.086 -9.110 1.00 93.38 97 ILE A CA 1
ATOM 762 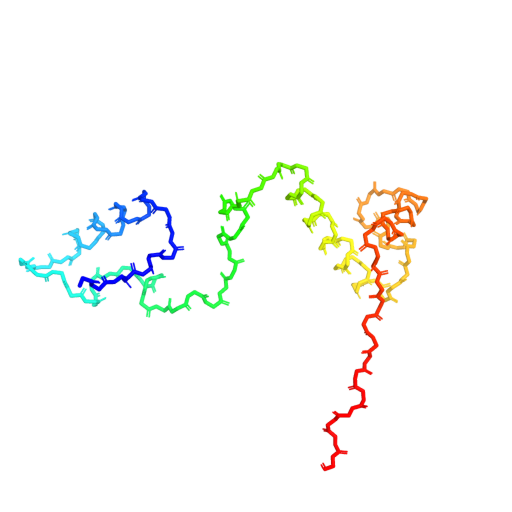C C . ILE A 1 97 ? 4.801 5.556 -9.139 1.00 93.38 97 ILE A C 1
ATOM 764 O O . ILE A 1 97 ? 5.003 6.157 -8.084 1.00 93.38 97 ILE A O 1
ATOM 768 N N . LYS A 1 98 ? 4.878 6.153 -10.337 1.00 92.94 98 LYS A N 1
ATOM 769 C CA . LYS A 1 98 ? 5.211 7.575 -10.509 1.00 92.94 98 LYS A CA 1
ATOM 770 C C . LYS A 1 98 ? 4.138 8.487 -9.917 1.00 92.94 98 LYS A C 1
ATOM 772 O O . LYS A 1 98 ? 4.472 9.404 -9.178 1.00 92.94 98 LYS A O 1
ATOM 777 N N . LYS A 1 99 ? 2.860 8.209 -10.198 1.00 91.00 99 LYS A N 1
ATOM 778 C CA . LYS A 1 99 ? 1.708 8.981 -9.704 1.00 91.00 99 LYS A CA 1
ATOM 779 C C . LYS A 1 99 ? 1.674 9.050 -8.175 1.00 91.00 99 LYS A C 1
ATOM 781 O O . LYS A 1 99 ? 1.367 10.100 -7.627 1.00 91.00 99 LYS A O 1
ATOM 786 N N . TYR A 1 100 ? 1.983 7.945 -7.497 1.00 90.25 100 TYR A N 1
ATOM 787 C CA . TYR A 1 100 ? 1.897 7.845 -6.037 1.00 90.25 100 TYR A CA 1
ATOM 788 C C . TYR A 1 100 ? 3.232 8.039 -5.305 1.00 90.25 100 TYR A C 1
ATOM 790 O O . TYR A 1 100 ? 3.262 7.950 -4.071 1.00 90.25 100 TYR A O 1
ATOM 798 N N . GLY A 1 101 ? 4.317 8.302 -6.043 1.00 89.38 101 GLY A N 1
ATOM 799 C CA . GLY A 1 101 ? 5.657 8.507 -5.492 1.00 89.38 101 GLY A CA 1
ATOM 800 C C . GLY A 1 101 ? 6.166 7.295 -4.711 1.00 89.38 101 GLY A C 1
ATOM 801 O O . GLY A 1 101 ? 6.697 7.446 -3.614 1.00 89.38 101 GLY A O 1
ATOM 802 N N . ILE A 1 102 ? 5.932 6.083 -5.221 1.00 90.69 102 ILE A N 1
ATOM 803 C CA . ILE A 1 102 ? 6.295 4.847 -4.520 1.00 90.69 102 ILE A CA 1
ATOM 804 C C . ILE A 1 102 ? 7.794 4.595 -4.679 1.00 90.69 102 ILE A C 1
ATOM 806 O O . ILE A 1 102 ? 8.289 4.420 -5.791 1.00 90.69 102 ILE A O 1
ATOM 810 N N . VAL A 1 103 ? 8.510 4.549 -3.557 1.00 86.75 103 VAL A N 1
ATOM 811 C CA . VAL A 1 103 ? 9.955 4.309 -3.502 1.00 86.75 103 VAL A CA 1
ATOM 812 C C . VAL A 1 103 ? 10.272 3.203 -2.507 1.00 86.75 103 VAL A C 1
ATOM 814 O O . VAL A 1 103 ? 9.595 3.060 -1.486 1.00 86.75 103 VAL A O 1
ATOM 817 N N . LYS A 1 104 ? 11.323 2.431 -2.795 1.00 87.19 104 LYS A N 1
ATOM 818 C CA . LYS A 1 104 ? 11.853 1.437 -1.862 1.00 87.19 104 LYS A CA 1
ATOM 819 C C . LYS A 1 104 ? 12.398 2.162 -0.648 1.00 87.19 104 LYS A C 1
ATOM 821 O O . LYS A 1 104 ? 13.374 2.901 -0.763 1.00 87.19 104 LYS A O 1
ATOM 826 N N . LYS A 1 105 ? 11.776 1.959 0.515 1.00 79.00 105 LYS A N 1
ATOM 827 C CA . LYS A 1 105 ? 12.340 2.444 1.772 1.00 79.00 105 LYS A CA 1
ATOM 828 C C . LYS A 1 105 ? 13.653 1.687 1.981 1.00 79.00 105 LYS A C 1
ATOM 830 O O . LYS A 1 105 ? 13.652 0.468 2.145 1.00 79.00 105 LYS A O 1
ATOM 835 N N . GLY A 1 106 ? 14.778 2.388 1.851 1.00 64.12 106 GLY A N 1
ATOM 836 C CA . GLY A 1 106 ? 16.093 1.808 2.103 1.00 64.12 106 GLY A CA 1
ATOM 837 C C . GLY A 1 106 ? 16.146 1.245 3.522 1.00 64.12 106 GLY A C 1
ATOM 838 O O . GLY A 1 106 ? 15.570 1.833 4.437 1.00 64.12 106 GLY A O 1
ATOM 839 N N . ARG A 1 107 ? 16.814 0.098 3.703 1.00 47.28 107 ARG A N 1
ATOM 840 C CA . ARG A 1 107 ? 17.205 -0.401 5.029 1.00 47.28 107 ARG A CA 1
ATOM 841 C C . ARG A 1 107 ? 17.912 0.742 5.760 1.00 47.28 107 ARG A C 1
ATOM 843 O O . ARG A 1 107 ? 18.989 1.146 5.330 1.00 47.28 107 ARG A O 1
ATOM 850 N N . SER A 1 108 ? 17.332 1.234 6.851 1.00 39.84 108 SER A N 1
ATOM 851 C CA . SER A 1 108 ? 18.091 1.957 7.868 1.00 39.84 108 SER A CA 1
ATOM 852 C C . SER A 1 108 ? 19.086 0.966 8.466 1.00 39.84 108 SER A C 1
ATOM 854 O O . SER A 1 108 ? 18.735 0.144 9.308 1.00 39.84 108 SER A O 1
ATOM 856 N N . VAL A 1 109 ? 20.311 0.978 7.950 1.00 51.62 109 VAL A N 1
ATOM 857 C CA . VAL A 1 109 ? 21.482 0.478 8.666 1.00 51.62 109 VAL A CA 1
ATOM 858 C C . VAL A 1 109 ? 21.835 1.601 9.631 1.00 51.62 109 VAL A C 1
ATOM 860 O O . VAL A 1 109 ? 22.430 2.566 9.189 1.00 51.62 109 VAL A O 1
ATOM 863 N N . GLU A 1 110 ? 21.339 1.541 10.868 1.00 45.25 110 GLU A N 1
ATOM 864 C CA . GLU A 1 110 ? 21.840 2.293 12.036 1.00 45.25 110 GLU A CA 1
ATOM 865 C C . GLU A 1 110 ? 20.919 2.042 13.237 1.00 45.25 110 GLU A C 1
ATOM 867 O O . GLU A 1 110 ? 20.026 2.827 13.523 1.00 45.25 110 GLU A O 1
ATOM 872 N N . GLN A 1 111 ? 21.115 0.902 13.903 1.00 38.03 111 GLN A N 1
ATOM 873 C CA . GLN A 1 111 ? 21.085 0.765 15.368 1.00 38.03 111 GLN A CA 1
ATOM 874 C C . GLN A 1 111 ? 21.909 -0.484 15.729 1.00 38.03 111 GLN A C 1
ATOM 876 O O . GLN A 1 111 ? 21.387 -1.499 16.178 1.00 38.03 111 GLN A O 1
ATOM 881 N N . ILE A 1 112 ? 23.212 -0.430 15.448 1.00 44.38 112 ILE A N 1
ATOM 882 C CA . ILE A 1 112 ? 24.222 -1.207 16.173 1.00 44.38 112 ILE A CA 1
ATOM 883 C C . ILE A 1 112 ? 25.356 -0.229 16.468 1.00 44.38 112 ILE A C 1
ATOM 885 O O . ILE A 1 112 ? 26.173 0.033 15.588 1.00 44.38 112 ILE A O 1
ATOM 889 N N . SER A 1 113 ? 25.327 0.356 17.665 1.00 37.97 113 SER A N 1
ATOM 890 C CA . SER A 1 113 ? 26.480 0.649 18.527 1.00 37.97 113 SER A CA 1
ATOM 891 C C . SER A 1 113 ? 26.013 1.328 19.805 1.00 37.97 113 SER A C 1
ATOM 893 O O . SER A 1 113 ? 25.129 2.208 19.712 1.00 37.97 113 SER A O 1
#

Secondary structure (DSSP, 8-state):
------SS-HHHHHHHHHHHHHH-SSSS--GGGS-HHHHS---S--STTT---S-HHHHHHHHHHHHHHHHHHHTTT-HHHHHHHTT--HHHHHHHHHHHT------------

pLDDT: mean 71.94, std 18.61, range [35.66, 96.5]

Sequence (113 aa):
MQGYSWPGNVRQLENAIESAIAVCDGNMIKISDLPFELTDPPTEKSSDLLDYQGSLTEVVALFEKQIIYKALEQNEWVQAYAAEKLGISERVMSYKIKKYGIVKKGRSVEQIS